Protein AF-A0A842XEL3-F1 (afdb_monomer_lite)

Radius of gyration: 14.75 Å; chains: 1; bounding box: 36×28×37 Å

Foldseek 3Di:
DQDPVRVVVVVQVVPPPHAAEAEEEQPQPPNPPPADPPVSVVVLAPGAEYEYAENPQDCVNLVVCVVRYHYDYDHDPNHDPVVVVVD

Sequence (87 aa):
MVSQESQVLLRLRESGVTKTVGLIADTHIPVRAREIPQKVFEVFDKVDFIIHAGDLVDLSVIDDLEQLAPVLAVYGNMDGPKIRGKL

Secondary structure (DSSP, 8-state):
---HHHHHHHHHHHSSS---EEEE----BTTT-SS--HHHHHHSTT-SEEEE-S--BSTHHHHHHTTTS-EEE---TT--TTTTTT-

Structure (mmCIF, N/CA/C/O backbone):
data_AF-A0A842XEL3-F1
#
_entry.id   AF-A0A842XEL3-F1
#
loop_
_atom_site.group_PDB
_atom_site.id
_atom_site.type_symbol
_atom_site.label_atom_id
_atom_site.label_alt_id
_atom_site.label_comp_id
_atom_site.label_asym_id
_atom_site.label_entity_id
_atom_site.label_seq_id
_atom_site.pdbx_PDB_ins_code
_atom_site.Cartn_x
_atom_site.Cartn_y
_atom_site.Cartn_z
_atom_site.occupancy
_atom_site.B_iso_or_equiv
_atom_site.auth_seq_id
_atom_site.auth_comp_id
_atom_site.auth_asym_id
_atom_site.auth_atom_id
_atom_site.pdbx_PDB_model_num
ATOM 1 N N . MET A 1 1 ? -19.940 -18.766 12.934 1.00 57.81 1 MET A N 1
ATOM 2 C CA . MET A 1 1 ? -18.815 -18.875 13.890 1.00 57.81 1 MET A CA 1
ATOM 3 C C . MET A 1 1 ? -17.755 -17.894 13.414 1.00 57.81 1 MET A C 1
ATOM 5 O O . MET A 1 1 ? -17.391 -17.970 12.250 1.00 57.81 1 MET A O 1
ATOM 9 N N . VAL A 1 2 ? -17.377 -16.906 14.224 1.00 62.47 2 VAL A N 1
ATOM 10 C CA . VAL A 1 2 ? -16.454 -15.832 13.808 1.00 62.47 2 VAL A CA 1
ATOM 11 C C . VAL A 1 2 ? -15.016 -16.372 13.848 1.00 62.47 2 VAL A C 1
ATOM 13 O O . VAL A 1 2 ? -14.664 -17.028 14.829 1.00 62.47 2 VAL A O 1
ATOM 16 N N . SER A 1 3 ? -14.215 -16.158 12.794 1.00 78.75 3 SER A N 1
ATOM 17 C CA . SER A 1 3 ? -12.841 -16.689 12.716 1.00 78.75 3 SER A CA 1
ATOM 18 C C . SER A 1 3 ? -11.941 -16.097 13.809 1.00 78.75 3 SER A C 1
ATOM 20 O O . SER A 1 3 ? -12.210 -15.011 14.326 1.00 78.75 3 SER A O 1
ATOM 22 N N . GLN A 1 4 ? -10.862 -16.799 14.170 1.00 70.25 4 GLN A N 1
ATOM 23 C CA . GLN A 1 4 ? -9.886 -16.314 15.157 1.00 70.25 4 GLN A CA 1
ATOM 24 C C . GLN A 1 4 ? -9.298 -14.947 14.759 1.00 70.25 4 GLN A C 1
ATOM 26 O O . GLN A 1 4 ? -9.195 -14.059 15.599 1.00 70.25 4 GLN A O 1
ATOM 31 N N . GLU A 1 5 ? -9.015 -14.750 13.468 1.00 68.44 5 GLU A N 1
ATOM 32 C CA . GLU A 1 5 ? -8.564 -13.473 12.891 1.00 68.44 5 GLU A CA 1
ATOM 33 C C . GLU A 1 5 ? -9.593 -12.356 13.096 1.00 68.44 5 GLU A C 1
ATOM 35 O O . GLU A 1 5 ? -9.260 -11.250 13.523 1.00 68.44 5 GLU A O 1
ATOM 40 N N . SER A 1 6 ? -10.872 -12.670 12.876 1.00 68.31 6 SER A N 1
ATOM 41 C CA . SER A 1 6 ? -11.970 -11.723 13.067 1.00 68.31 6 SER A CA 1
ATOM 42 C C . SER A 1 6 ? -12.131 -11.329 14.541 1.00 68.31 6 SER A C 1
ATOM 44 O O . SER A 1 6 ? -12.459 -10.184 14.838 1.00 68.31 6 SER A O 1
ATOM 46 N N . GLN A 1 7 ? -11.856 -12.238 15.485 1.00 71.19 7 GLN A N 1
ATOM 47 C CA . GLN A 1 7 ? -11.885 -11.919 16.918 1.00 71.19 7 GLN A CA 1
ATOM 48 C C . GLN A 1 7 ? -10.727 -11.020 17.363 1.00 71.19 7 GLN A C 1
ATOM 50 O O . GLN A 1 7 ? -10.923 -10.171 18.231 1.00 71.19 7 GLN A O 1
ATOM 55 N N . VAL A 1 8 ? -9.539 -11.170 16.772 1.00 71.06 8 VAL A N 1
ATOM 56 C CA . VAL A 1 8 ? -8.398 -10.279 17.041 1.00 71.06 8 VAL A CA 1
ATOM 57 C C . VAL A 1 8 ? -8.693 -8.866 16.538 1.00 71.06 8 VAL A C 1
ATOM 59 O O . VAL A 1 8 ? -8.528 -7.907 17.289 1.00 71.06 8 VAL A O 1
ATOM 62 N N . LEU A 1 9 ? -9.211 -8.738 15.312 1.00 67.19 9 LEU A N 1
ATOM 63 C CA . LEU A 1 9 ? -9.612 -7.449 14.736 1.00 67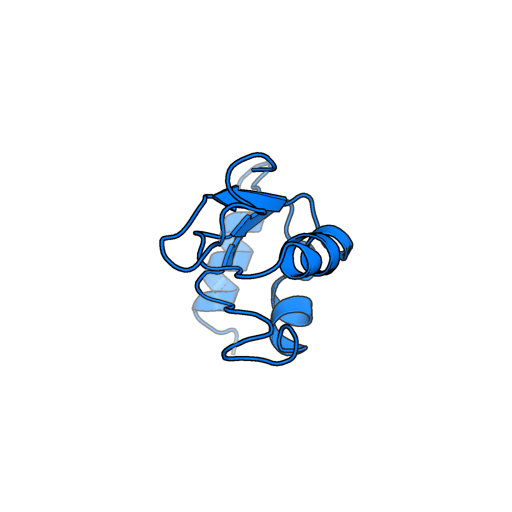.19 9 LEU A CA 1
ATOM 64 C C . LEU A 1 9 ? -10.687 -6.741 15.571 1.00 67.19 9 LEU A C 1
ATOM 66 O O . LEU A 1 9 ? -10.595 -5.536 15.796 1.00 67.19 9 LEU A O 1
ATOM 70 N N . LEU A 1 10 ? -11.685 -7.485 16.060 1.00 67.19 10 LEU A N 1
ATOM 71 C CA . LEU A 1 10 ? -12.735 -6.939 16.927 1.00 67.19 10 LEU A CA 1
ATOM 72 C C . LEU A 1 10 ? -12.165 -6.421 18.253 1.00 67.19 10 LEU A C 1
ATOM 74 O O . LEU A 1 10 ? -12.458 -5.293 18.634 1.00 67.19 10 LEU A O 1
ATOM 78 N N . ARG A 1 11 ? -11.286 -7.188 18.909 1.00 66.38 11 ARG A N 1
ATOM 79 C CA . ARG A 1 11 ? -10.664 -6.777 20.179 1.00 66.38 11 ARG A CA 1
ATOM 80 C C . ARG A 1 11 ? -9.748 -5.564 20.036 1.00 66.38 11 ARG A C 1
ATOM 82 O O . ARG A 1 11 ? -9.734 -4.720 20.923 1.00 66.38 11 ARG A O 1
ATOM 89 N N . LEU A 1 12 ? -9.012 -5.454 18.928 1.00 64.00 12 LEU A N 1
ATOM 90 C CA . LEU A 1 12 ? -8.190 -4.272 18.647 1.00 64.00 12 LEU A CA 1
ATOM 91 C C . LEU A 1 12 ? -9.058 -3.023 18.450 1.00 64.00 12 LEU A C 1
ATOM 93 O O . LEU A 1 12 ? -8.693 -1.950 18.918 1.00 64.00 12 LEU A O 1
ATOM 97 N N . ARG A 1 13 ? -10.232 -3.149 17.820 1.00 63.56 13 ARG A N 1
ATOM 98 C CA . ARG A 1 13 ? -11.181 -2.032 17.656 1.00 63.56 13 ARG A CA 1
ATOM 99 C C . ARG A 1 13 ? -11.837 -1.583 18.967 1.00 63.56 13 ARG A C 1
ATOM 101 O O . ARG A 1 13 ? -12.298 -0.450 19.041 1.00 63.56 13 ARG A O 1
ATOM 108 N N . GLU A 1 14 ? -11.881 -2.441 19.986 1.00 65.50 14 GLU A N 1
ATOM 109 C CA . GLU A 1 14 ? -12.485 -2.146 21.296 1.00 65.50 14 GLU A CA 1
ATOM 110 C C . GLU A 1 14 ? -11.530 -1.428 22.278 1.00 65.50 14 GLU A C 1
ATOM 112 O O . GLU A 1 14 ? -11.983 -0.868 23.277 1.00 65.50 14 GLU A O 1
ATOM 117 N N . SER A 1 15 ? -10.219 -1.384 22.009 1.00 57.44 15 SER A N 1
ATOM 118 C CA . SER A 1 15 ? -9.218 -0.747 22.879 1.00 57.44 15 SER A CA 1
ATOM 119 C C . SER A 1 15 ? -8.768 0.634 22.365 1.00 57.44 15 SER A C 1
ATOM 121 O O . SER A 1 15 ? -7.847 0.702 21.567 1.00 57.44 15 SER A O 1
ATOM 123 N N . GLY A 1 16 ? -9.343 1.749 22.840 1.00 68.56 16 GLY A N 1
ATOM 124 C CA . GLY A 1 16 ? -8.882 3.117 22.501 1.00 68.56 16 GLY A CA 1
ATOM 125 C C . GLY A 1 16 ? -8.881 3.463 20.996 1.00 68.56 16 GLY A C 1
ATOM 126 O O . GLY A 1 16 ? -9.454 2.743 20.187 1.00 68.56 16 GLY A O 1
ATOM 127 N N . VAL A 1 17 ? -8.246 4.581 20.597 1.00 70.38 17 VAL A N 1
ATOM 128 C CA . VAL A 1 17 ? -8.036 4.912 19.168 1.00 70.38 17 VAL A CA 1
ATOM 129 C C . VAL A 1 17 ? -6.925 4.015 18.619 1.00 70.38 17 VAL A C 1
ATOM 131 O O . VAL A 1 17 ? -5.754 4.393 18.616 1.00 70.38 17 VAL A O 1
ATOM 134 N N . THR A 1 18 ? -7.268 2.802 18.197 1.00 77.69 18 THR A N 1
ATOM 135 C CA . THR A 1 18 ? -6.347 1.925 17.468 1.00 77.69 18 THR A CA 1
ATOM 136 C C . THR A 1 18 ? -6.267 2.308 16.004 1.00 77.69 18 THR A C 1
ATOM 138 O O . THR A 1 18 ? -7.219 2.814 15.410 1.00 77.69 18 THR A O 1
ATOM 141 N N . LYS A 1 19 ? -5.087 2.078 15.430 1.00 87.88 19 LYS A N 1
ATOM 142 C CA . LYS A 1 19 ? -4.822 2.245 14.007 1.00 87.88 19 LYS A CA 1
ATOM 143 C C . LYS A 1 19 ? -4.639 0.879 13.371 1.00 87.88 19 LYS A C 1
ATOM 145 O O . LYS A 1 19 ? -3.915 0.040 13.905 1.00 87.88 19 LYS A O 1
ATOM 150 N N . THR A 1 20 ? -5.306 0.663 12.246 1.00 93.69 20 THR A N 1
ATOM 151 C CA . THR A 1 20 ? -5.141 -0.536 11.424 1.00 93.69 20 THR A CA 1
ATOM 152 C C . THR A 1 20 ? -4.173 -0.209 10.299 1.00 93.69 20 THR A C 1
ATOM 154 O O . THR A 1 20 ? -4.394 0.749 9.564 1.00 93.69 20 THR A O 1
ATOM 157 N N . VAL A 1 21 ? -3.107 -0.996 10.161 1.00 96.31 21 VAL A N 1
ATOM 158 C CA . VAL A 1 21 ? -2.078 -0.782 9.137 1.00 96.31 21 VAL A CA 1
ATOM 159 C C . VAL A 1 21 ? -2.086 -1.947 8.154 1.00 96.31 21 VAL A C 1
ATOM 161 O O . VAL A 1 21 ? -1.969 -3.101 8.568 1.00 96.31 21 VAL A O 1
ATOM 164 N N . GLY A 1 22 ? -2.218 -1.644 6.863 1.00 97.75 22 GLY A N 1
ATOM 165 C CA . GLY A 1 22 ? -1.998 -2.606 5.785 1.00 97.75 22 GLY A CA 1
ATOM 166 C C . GLY A 1 22 ? -0.501 -2.796 5.552 1.00 97.75 22 GLY A C 1
ATOM 167 O O . GLY A 1 22 ? 0.232 -1.818 5.449 1.00 97.75 22 GLY A O 1
ATOM 168 N N . LEU A 1 23 ? -0.031 -4.040 5.478 1.00 98.19 23 LEU A N 1
A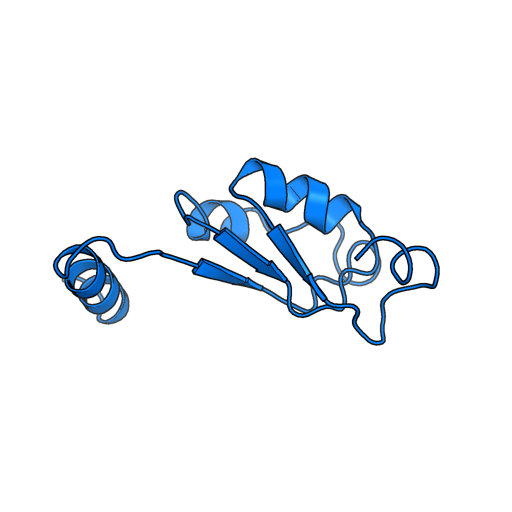TOM 169 C CA . LEU A 1 23 ? 1.368 -4.358 5.188 1.00 98.19 23 LEU A CA 1
ATOM 170 C C . LEU A 1 23 ? 1.436 -5.270 3.965 1.00 98.19 23 LEU A C 1
ATOM 172 O O . LEU A 1 23 ? 0.819 -6.335 3.949 1.00 98.19 23 LEU A O 1
ATOM 176 N N . ILE A 1 24 ? 2.192 -4.849 2.956 1.00 98.38 24 ILE A N 1
ATOM 177 C CA . ILE A 1 24 ? 2.455 -5.607 1.729 1.00 98.38 24 ILE A CA 1
ATOM 178 C C . ILE A 1 24 ? 3.925 -5.442 1.326 1.00 98.38 24 ILE A C 1
ATOM 180 O O . ILE A 1 24 ? 4.615 -4.551 1.816 1.00 98.38 24 ILE A O 1
ATOM 184 N N . ALA A 1 25 ? 4.433 -6.322 0.475 1.00 97.94 25 ALA A N 1
ATOM 185 C CA . ALA A 1 25 ? 5.797 -6.289 -0.039 1.00 97.94 25 ALA A CA 1
ATOM 186 C C . ALA A 1 25 ? 5.849 -7.009 -1.390 1.00 97.94 25 ALA A C 1
ATOM 188 O O . ALA A 1 25 ? 4.877 -7.676 -1.760 1.00 97.94 25 ALA A O 1
ATOM 189 N N . ASP A 1 26 ? 6.984 -6.912 -2.087 1.00 97.81 26 ASP A N 1
ATOM 190 C CA . ASP A 1 26 ? 7.321 -7.806 -3.200 1.00 97.81 26 ASP A CA 1
ATOM 191 C C . ASP A 1 26 ? 6.256 -7.844 -4.312 1.00 97.81 26 ASP A C 1
ATOM 193 O O . ASP A 1 26 ? 6.037 -8.881 -4.950 1.00 97.81 26 ASP A O 1
ATOM 197 N N . THR A 1 27 ? 5.580 -6.723 -4.572 1.00 97.81 27 THR A N 1
ATOM 198 C CA . THR A 1 27 ? 4.569 -6.654 -5.638 1.00 97.81 27 THR A CA 1
ATOM 199 C C . THR A 1 27 ? 5.204 -6.857 -7.011 1.00 97.81 27 THR A C 1
ATOM 201 O O . THR A 1 27 ? 4.618 -7.536 -7.857 1.00 97.81 27 THR A O 1
ATOM 204 N N . HIS A 1 28 ? 6.433 -6.366 -7.212 1.00 97.44 28 HIS A N 1
ATOM 205 C CA . HIS A 1 28 ? 7.222 -6.550 -8.428 1.00 97.44 28 HIS A CA 1
ATOM 206 C C . HIS A 1 28 ? 6.458 -6.193 -9.717 1.00 97.44 28 HIS A C 1
ATOM 208 O O . HIS A 1 28 ? 6.608 -6.873 -10.739 1.00 97.44 28 HIS A O 1
ATOM 214 N N . ILE A 1 29 ? 5.613 -5.165 -9.693 1.00 97.56 29 ILE A N 1
ATOM 215 C CA . ILE A 1 29 ? 4.797 -4.751 -10.840 1.00 97.56 29 ILE A CA 1
ATOM 216 C C . ILE A 1 29 ? 5.610 -3.768 -11.697 1.00 97.56 29 ILE A C 1
ATOM 218 O O . ILE A 1 29 ? 6.226 -2.856 -11.156 1.00 97.56 29 ILE A O 1
ATOM 222 N N . PRO A 1 30 ? 5.652 -3.917 -13.036 1.00 95.75 30 PRO A N 1
ATOM 223 C CA . PRO A 1 30 ? 4.902 -4.865 -13.867 1.00 95.75 30 PRO A CA 1
ATOM 224 C C . PRO A 1 30 ? 5.668 -6.161 -14.225 1.00 95.75 30 PRO A C 1
ATOM 226 O O . PRO A 1 30 ? 5.320 -6.852 -15.183 1.00 95.75 30 PRO A O 1
ATOM 229 N N . VAL A 1 31 ? 6.767 -6.478 -13.532 1.00 95.94 31 VAL A N 1
ATOM 230 C CA . VAL A 1 31 ? 7.713 -7.539 -13.938 1.00 95.94 31 VAL A CA 1
ATOM 231 C C . VAL A 1 31 ? 7.230 -8.950 -13.592 1.00 95.94 31 VAL A C 1
ATOM 233 O O . VAL A 1 31 ? 7.362 -9.851 -14.420 1.00 95.94 31 VAL A O 1
ATOM 236 N N . ARG A 1 32 ? 6.697 -9.173 -12.384 1.00 95.81 32 ARG A N 1
ATOM 237 C CA . ARG A 1 32 ? 6.182 -10.488 -11.943 1.00 95.81 32 ARG A CA 1
ATOM 238 C C . ARG A 1 32 ? 4.661 -10.546 -11.865 1.00 95.81 32 ARG A C 1
ATOM 240 O O . ARG A 1 32 ? 4.094 -11.629 -11.984 1.00 95.81 32 ARG A O 1
ATOM 247 N N . ALA A 1 33 ? 4.014 -9.400 -11.702 1.00 95.44 33 ALA A N 1
ATOM 248 C CA . ALA A 1 33 ? 2.569 -9.241 -11.762 1.00 95.44 33 ALA A CA 1
ATOM 249 C C . ALA A 1 33 ? 2.232 -8.066 -12.682 1.00 95.44 33 ALA A C 1
ATOM 251 O O . ALA A 1 33 ? 3.053 -7.175 -12.866 1.00 95.44 33 ALA A O 1
ATOM 252 N N . ARG A 1 34 ? 1.038 -8.076 -13.281 1.00 96.25 34 ARG A N 1
ATOM 253 C CA . ARG A 1 34 ? 0.582 -6.975 -14.148 1.00 96.25 34 ARG A CA 1
ATOM 254 C C . ARG A 1 34 ? -0.006 -5.813 -13.355 1.00 96.25 34 ARG A C 1
ATOM 256 O O . ARG A 1 34 ? 0.127 -4.677 -13.780 1.00 96.25 34 ARG A O 1
ATOM 263 N N . GLU A 1 35 ? -0.655 -6.131 -12.245 1.00 97.44 35 GLU A N 1
ATOM 264 C CA . GLU A 1 35 ? -1.393 -5.212 -11.383 1.00 97.44 35 GLU A CA 1
ATOM 265 C C . GLU A 1 35 ? -1.518 -5.830 -9.985 1.00 97.44 35 GLU A C 1
ATOM 267 O O . GLU A 1 35 ? -1.286 -7.035 -9.805 1.00 97.44 35 GLU A O 1
ATOM 272 N N . ILE A 1 36 ? -1.881 -5.013 -8.995 1.00 97.94 36 ILE A N 1
ATOM 273 C CA . ILE A 1 36 ? -2.152 -5.489 -7.639 1.00 97.94 36 ILE A CA 1
ATOM 274 C C . ILE A 1 36 ? -3.446 -6.323 -7.679 1.00 97.94 36 ILE A C 1
ATOM 276 O O . ILE A 1 36 ? -4.454 -5.856 -8.210 1.00 97.94 36 ILE A O 1
ATOM 280 N N . PRO A 1 37 ? -3.478 -7.546 -7.120 1.00 96.88 37 PRO A N 1
ATOM 281 C CA . PRO A 1 37 ? -4.700 -8.342 -7.108 1.00 96.88 37 PRO A CA 1
ATOM 282 C C . PRO A 1 37 ? -5.847 -7.609 -6.402 1.00 96.88 37 PRO A C 1
ATOM 284 O O . PRO A 1 37 ? -5.669 -7.126 -5.284 1.00 96.88 37 PRO A O 1
ATOM 287 N N . GLN A 1 38 ? -7.051 -7.627 -6.990 1.00 96.88 38 GLN A N 1
ATOM 288 C CA . GLN A 1 38 ? -8.252 -6.981 -6.428 1.00 96.88 38 GLN A CA 1
ATOM 289 C C . GLN A 1 38 ? -8.482 -7.321 -4.945 1.00 96.88 38 GLN A C 1
ATOM 291 O O . GLN A 1 38 ? -8.918 -6.483 -4.159 1.00 96.88 38 GLN A O 1
ATOM 296 N N . LYS A 1 39 ? -8.125 -8.545 -4.538 1.00 97.00 39 LYS A N 1
ATOM 297 C CA . LYS A 1 39 ? -8.274 -9.003 -3.158 1.00 97.00 39 LYS A CA 1
ATOM 298 C C . LYS A 1 39 ? -7.500 -8.159 -2.141 1.00 97.00 39 LYS A C 1
ATOM 300 O O . LYS A 1 39 ? -7.951 -8.036 -1.008 1.00 97.00 39 LYS A O 1
ATOM 305 N N . VAL A 1 40 ? -6.366 -7.577 -2.530 1.00 97.62 40 VAL A N 1
ATOM 306 C CA . VAL A 1 40 ? -5.585 -6.682 -1.663 1.00 97.62 40 VAL A CA 1
ATOM 307 C C . VAL A 1 40 ? -6.398 -5.433 -1.341 1.00 97.62 40 VAL A C 1
ATOM 309 O O . VAL A 1 40 ? -6.498 -5.080 -0.172 1.00 97.62 40 VAL A O 1
ATOM 312 N N . PHE A 1 41 ? -7.053 -4.831 -2.337 1.00 97.56 41 PHE A N 1
ATOM 313 C CA . PHE A 1 41 ? -7.896 -3.650 -2.133 1.00 97.56 41 PHE A CA 1
ATOM 314 C C . PHE A 1 41 ? -9.082 -3.938 -1.210 1.00 97.56 41 PHE A C 1
ATOM 316 O O . PHE A 1 41 ? -9.405 -3.127 -0.351 1.00 97.56 41 PHE A O 1
ATOM 323 N N . GLU A 1 42 ? -9.693 -5.120 -1.328 1.00 96.81 42 GLU A N 1
ATOM 324 C CA . GLU A 1 42 ? -10.764 -5.542 -0.416 1.00 96.81 42 GLU A CA 1
ATOM 325 C C . GLU A 1 42 ? -10.274 -5.713 1.028 1.00 96.81 42 GLU A C 1
ATOM 327 O O . GLU A 1 42 ? -10.975 -5.350 1.968 1.00 96.81 42 GLU A O 1
ATOM 332 N N . VAL A 1 43 ? -9.088 -6.301 1.217 1.00 96.81 43 VAL A N 1
ATOM 333 C CA . VAL A 1 43 ? -8.518 -6.543 2.553 1.00 96.81 43 VAL A CA 1
ATOM 334 C C . VAL A 1 43 ? -8.017 -5.245 3.180 1.00 96.81 43 VAL A C 1
ATOM 336 O O . VAL A 1 43 ? -8.103 -5.084 4.396 1.00 96.81 43 VAL A O 1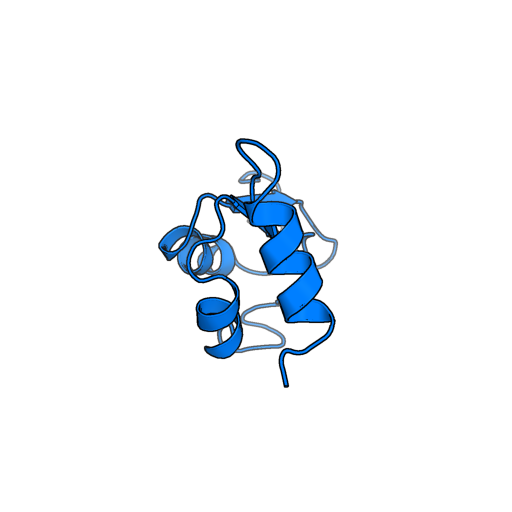
ATOM 339 N N . PHE A 1 44 ? -7.502 -4.326 2.366 1.00 97.56 44 PHE A N 1
ATOM 340 C CA . PHE A 1 44 ? -6.998 -3.029 2.811 1.00 97.56 44 PHE A CA 1
ATOM 341 C C . PHE A 1 44 ? -8.103 -1.969 2.900 1.00 97.56 44 PHE A C 1
ATOM 343 O O . PHE A 1 44 ? -7.824 -0.832 3.277 1.00 97.56 44 PHE A O 1
ATOM 350 N N . ASP A 1 45 ? -9.361 -2.322 2.622 1.00 94.56 45 ASP A N 1
ATOM 351 C CA . ASP A 1 45 ? -10.489 -1.420 2.839 1.00 94.56 45 ASP A CA 1
ATOM 352 C C . ASP A 1 45 ? -10.496 -0.919 4.294 1.00 94.56 45 ASP A C 1
ATOM 354 O O . ASP A 1 45 ? -10.520 -1.701 5.252 1.00 94.56 45 ASP A O 1
ATOM 358 N N . LYS A 1 46 ? -10.492 0.409 4.457 1.00 92.56 46 LYS A N 1
ATOM 359 C CA . LYS A 1 46 ? -10.534 1.122 5.749 1.00 92.56 46 LYS A CA 1
ATOM 360 C C . LYS A 1 46 ? -9.316 0.922 6.656 1.00 92.56 46 LYS A C 1
ATOM 362 O O . LYS A 1 46 ? -9.433 1.144 7.865 1.00 92.56 46 LYS A O 1
ATOM 367 N N . VAL A 1 47 ? -8.160 0.528 6.122 1.00 96.06 47 VAL A N 1
ATOM 368 C CA . VAL A 1 47 ? -6.905 0.709 6.867 1.00 96.06 47 VAL A CA 1
ATOM 369 C C . VAL A 1 47 ? -6.611 2.203 7.008 1.00 96.06 47 VAL A C 1
ATOM 371 O O . VAL A 1 47 ? -6.966 3.007 6.152 1.00 96.06 47 VAL A O 1
ATOM 374 N N . ASP A 1 48 ? -5.976 2.593 8.106 1.00 95.56 48 ASP A N 1
ATOM 375 C CA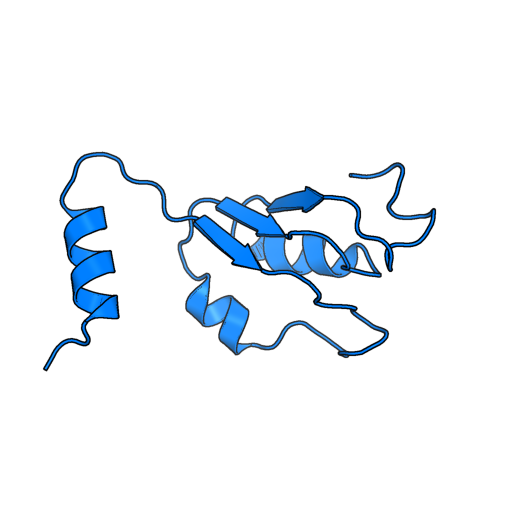 . ASP A 1 48 ? -5.602 3.987 8.346 1.00 95.56 48 ASP A CA 1
ATOM 376 C C . ASP A 1 48 ? -4.330 4.387 7.586 1.00 95.56 48 ASP A C 1
ATOM 378 O O . ASP A 1 48 ? -4.086 5.571 7.357 1.00 95.56 48 ASP A O 1
ATOM 382 N N . PHE A 1 49 ? -3.484 3.402 7.276 1.00 96.81 49 PHE A N 1
ATOM 383 C CA . PHE A 1 49 ? -2.168 3.592 6.682 1.00 96.81 49 PHE A CA 1
ATOM 384 C C . PHE A 1 49 ? -1.691 2.300 6.014 1.00 96.81 49 PHE A C 1
ATOM 386 O O . PHE A 1 49 ? -2.051 1.206 6.4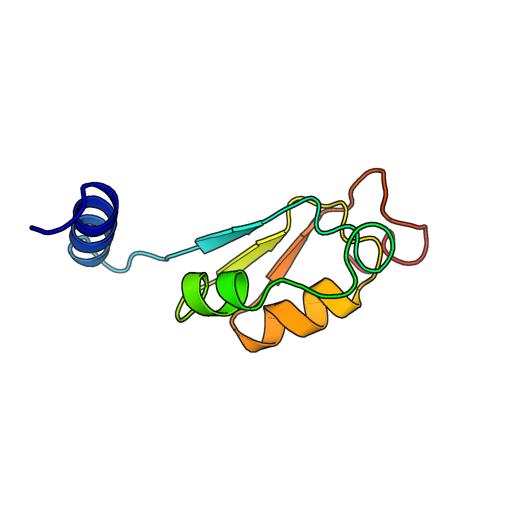61 1.00 96.81 49 PHE A O 1
ATOM 393 N N . ILE A 1 50 ? -0.852 2.409 4.987 1.00 98.56 50 ILE A N 1
ATOM 394 C CA . ILE A 1 50 ? -0.263 1.264 4.286 1.00 98.56 50 ILE A CA 1
ATOM 395 C C . ILE A 1 50 ? 1.262 1.360 4.329 1.00 98.56 50 ILE A C 1
ATOM 397 O O . ILE A 1 50 ? 1.841 2.424 4.130 1.00 98.56 50 ILE A O 1
ATOM 401 N N . ILE A 1 51 ? 1.923 0.230 4.568 1.00 98.44 51 ILE A N 1
ATOM 402 C CA . ILE A 1 51 ? 3.371 0.078 4.448 1.00 98.44 51 ILE A CA 1
ATOM 403 C C . ILE A 1 51 ? 3.665 -0.907 3.315 1.00 98.44 51 ILE A C 1
ATOM 405 O O . ILE A 1 51 ? 3.195 -2.047 3.347 1.00 98.44 51 ILE A O 1
ATOM 409 N N . HIS A 1 52 ? 4.475 -0.485 2.343 1.00 98.25 52 HIS A N 1
ATOM 410 C CA . HIS A 1 52 ? 5.065 -1.366 1.338 1.00 98.25 52 HIS A CA 1
ATOM 411 C C . HIS A 1 52 ? 6.537 -1.634 1.680 1.00 98.25 52 HIS A C 1
ATOM 413 O O . HIS A 1 52 ? 7.369 -0.727 1.628 1.00 98.25 52 HIS A O 1
ATOM 419 N N . ALA A 1 53 ? 6.900 -2.877 1.995 1.00 97.81 53 ALA A N 1
ATOM 420 C CA . ALA A 1 53 ? 8.242 -3.232 2.474 1.00 97.81 53 ALA A CA 1
ATOM 421 C C . ALA A 1 53 ? 9.319 -3.332 1.364 1.00 97.81 53 ALA A C 1
ATOM 423 O O . ALA A 1 53 ? 10.333 -3.998 1.549 1.00 97.81 53 ALA A O 1
ATOM 424 N N . GLY A 1 54 ? 9.115 -2.632 0.243 1.00 97.12 54 GLY A N 1
ATOM 425 C CA . GLY A 1 54 ? 10.006 -2.610 -0.924 1.00 97.12 54 GLY A CA 1
ATOM 426 C C . GLY A 1 54 ? 9.716 -3.650 -2.002 1.00 97.12 54 GLY A C 1
ATOM 427 O O . GLY A 1 54 ? 8.776 -4.436 -1.887 1.00 97.12 54 GLY A O 1
ATOM 428 N N . ASP A 1 55 ? 10.505 -3.585 -3.076 1.00 97.81 55 ASP A N 1
ATOM 429 C CA . ASP A 1 55 ? 10.372 -4.388 -4.297 1.00 97.81 55 ASP A CA 1
ATOM 430 C C . ASP A 1 55 ? 9.054 -4.115 -5.043 1.00 97.81 55 ASP A C 1
ATOM 432 O O . ASP A 1 55 ? 8.311 -5.019 -5.436 1.00 97.81 55 ASP A O 1
ATOM 436 N N . LEU A 1 56 ? 8.774 -2.824 -5.247 1.00 97.25 56 LEU A N 1
ATOM 437 C CA . LEU A 1 56 ? 7.640 -2.328 -6.034 1.00 97.25 56 LEU A CA 1
ATOM 438 C C . LEU A 1 56 ? 7.878 -2.524 -7.535 1.00 97.25 56 LEU A C 1
ATOM 440 O O . LEU A 1 56 ? 6.970 -2.910 -8.264 1.00 97.25 56 LEU A O 1
ATOM 444 N N . VAL A 1 57 ? 9.117 -2.278 -7.974 1.00 97.00 57 VAL A N 1
ATOM 445 C CA . VAL A 1 57 ? 9.619 -2.158 -9.354 1.00 97.00 57 VAL A CA 1
ATOM 446 C C . VAL A 1 57 ? 9.146 -0.904 -10.096 1.00 97.00 57 VAL A C 1
ATOM 448 O O . VAL A 1 57 ? 9.955 -0.283 -10.796 1.00 97.00 57 VAL A O 1
ATOM 451 N N . ASP A 1 58 ? 7.900 -0.479 -9.902 1.00 96.50 58 ASP A N 1
ATOM 452 C CA . ASP A 1 58 ? 7.352 0.760 -10.456 1.00 96.50 58 ASP A CA 1
ATOM 453 C C . ASP A 1 58 ? 6.551 1.553 -9.405 1.00 96.50 58 ASP A C 1
ATOM 455 O O . ASP A 1 58 ? 5.961 0.984 -8.488 1.00 96.50 58 ASP A O 1
ATOM 459 N N . LEU A 1 59 ? 6.544 2.885 -9.524 1.00 96.31 59 LEU A N 1
ATOM 460 C CA . LEU A 1 59 ? 5.862 3.768 -8.565 1.00 96.31 59 LEU A CA 1
ATOM 461 C C . LEU A 1 59 ? 4.336 3.735 -8.695 1.00 96.31 59 LEU A C 1
ATOM 463 O O . LEU A 1 59 ? 3.662 4.105 -7.740 1.00 96.31 59 LEU A O 1
ATOM 467 N N . SER A 1 60 ? 3.801 3.236 -9.812 1.00 96.56 60 SER A N 1
ATOM 468 C CA . SER A 1 60 ? 2.356 3.027 -9.989 1.00 96.56 60 SER A CA 1
ATOM 469 C C . SER A 1 60 ? 1.735 2.157 -8.893 1.00 96.56 60 SER A C 1
ATOM 471 O O . SER A 1 60 ? 0.575 2.347 -8.555 1.00 96.56 60 SER A O 1
ATOM 473 N N . VAL A 1 61 ? 2.510 1.269 -8.259 1.00 97.75 61 VAL A N 1
ATOM 474 C CA . VAL A 1 61 ? 2.052 0.494 -7.093 1.00 97.75 61 VAL A CA 1
ATOM 475 C C . VAL A 1 61 ? 1.667 1.404 -5.923 1.00 97.75 61 VAL A C 1
ATOM 477 O O . VAL A 1 61 ? 0.705 1.123 -5.213 1.00 97.75 61 VAL A O 1
ATOM 480 N N . ILE A 1 62 ? 2.416 2.488 -5.709 1.00 97.31 62 ILE A N 1
ATOM 481 C CA . ILE A 1 62 ? 2.114 3.478 -4.670 1.00 97.31 62 ILE A CA 1
ATOM 482 C C . ILE A 1 62 ? 0.865 4.251 -5.070 1.00 97.31 62 ILE A C 1
ATOM 484 O O . ILE A 1 62 ? -0.056 4.323 -4.266 1.00 97.31 62 ILE A O 1
ATOM 488 N N . ASP A 1 63 ? 0.802 4.727 -6.318 1.00 97.44 63 ASP A N 1
ATOM 489 C CA . ASP A 1 63 ? -0.362 5.452 -6.843 1.00 97.44 63 ASP A CA 1
ATOM 490 C C . ASP A 1 63 ? -1.658 4.625 -6.694 1.00 97.44 63 ASP A C 1
ATOM 492 O O . ASP A 1 63 ? -2.707 5.156 -6.332 1.00 97.44 63 ASP A O 1
ATOM 496 N N . ASP A 1 64 ? -1.587 3.310 -6.924 1.00 97.81 64 ASP A N 1
ATOM 497 C CA . ASP A 1 64 ? -2.709 2.384 -6.761 1.00 97.81 64 ASP A CA 1
ATOM 498 C C . ASP A 1 64 ? -3.120 2.209 -5.290 1.00 97.81 64 ASP A C 1
ATOM 500 O O . ASP A 1 64 ? -4.307 2.268 -4.962 1.00 97.81 64 ASP A O 1
ATOM 504 N N . LEU A 1 65 ? -2.156 2.008 -4.385 1.00 98.12 65 LEU A N 1
ATOM 505 C CA . LEU A 1 65 ? -2.421 1.810 -2.954 1.00 98.12 65 LEU A CA 1
ATOM 506 C C . LEU A 1 65 ? -2.880 3.099 -2.252 1.00 98.12 65 LEU A C 1
ATOM 508 O O . LEU A 1 65 ? -3.715 3.033 -1.346 1.00 98.12 65 LEU A O 1
ATOM 512 N N . GLU A 1 66 ? -2.395 4.264 -2.688 1.00 97.81 66 GLU A N 1
ATOM 513 C CA . GLU A 1 66 ? -2.772 5.579 -2.149 1.00 97.81 66 GLU A CA 1
ATOM 514 C C . GLU A 1 66 ? -4.240 5.942 -2.410 1.00 97.81 66 GLU A C 1
ATOM 516 O O . GLU A 1 66 ? -4.789 6.812 -1.732 1.00 97.81 66 GLU A O 1
ATOM 521 N N . GLN A 1 67 ? -4.922 5.225 -3.311 1.00 97.25 67 GLN A N 1
ATOM 522 C CA . GLN A 1 67 ? -6.375 5.330 -3.470 1.00 97.25 67 GLN A CA 1
ATOM 523 C C . GLN A 1 67 ? -7.143 4.860 -2.222 1.00 97.25 67 GLN A C 1
ATOM 525 O O . GLN A 1 67 ? -8.302 5.239 -2.044 1.00 97.25 67 GLN A O 1
ATOM 530 N N . LEU A 1 68 ? -6.524 4.037 -1.364 1.00 97.12 68 LEU A N 1
ATOM 531 C CA . LEU A 1 68 ? -7.144 3.487 -0.154 1.00 97.12 68 LEU A CA 1
ATOM 532 C C . LEU A 1 68 ? -6.758 4.266 1.106 1.00 97.12 68 LEU A C 1
ATOM 534 O O . LEU A 1 68 ? -7.623 4.615 1.909 1.00 97.12 68 LEU A O 1
ATOM 538 N N . ALA A 1 69 ? -5.461 4.499 1.300 1.00 97.50 69 ALA A N 1
ATOM 539 C CA . ALA A 1 69 ? -4.902 5.149 2.480 1.00 97.50 69 ALA A CA 1
ATOM 540 C C . ALA A 1 69 ? -3.482 5.658 2.183 1.00 97.50 69 ALA A C 1
ATOM 542 O O . ALA A 1 69 ? -2.849 5.153 1.260 1.00 97.50 69 ALA A O 1
ATOM 543 N N . PRO A 1 70 ? -2.935 6.603 2.972 1.00 97.75 70 PRO A N 1
ATOM 544 C CA . PRO A 1 70 ? -1.559 7.058 2.792 1.00 97.75 70 PRO A CA 1
ATOM 545 C C . PRO A 1 70 ? -0.553 5.899 2.857 1.00 97.75 70 PRO A C 1
ATOM 547 O O . PRO A 1 70 ? -0.675 5.017 3.715 1.00 97.75 70 PRO A O 1
ATOM 550 N N . VAL A 1 71 ? 0.445 5.923 1.970 1.00 98.12 71 VAL A N 1
ATOM 551 C CA . VAL A 1 71 ? 1.431 4.848 1.816 1.00 98.12 71 VAL A CA 1
ATOM 552 C C . VAL A 1 71 ? 2.813 5.319 2.269 1.00 98.12 71 VAL A C 1
ATOM 554 O O . VAL A 1 71 ? 3.289 6.381 1.880 1.00 98.12 71 VAL A O 1
ATOM 557 N N . LEU A 1 72 ? 3.495 4.490 3.058 1.00 97.19 72 LEU A N 1
ATOM 558 C CA . LEU A 1 72 ? 4.943 4.552 3.236 1.00 97.19 72 LEU A CA 1
ATOM 559 C C . LEU A 1 72 ? 5.571 3.366 2.517 1.00 97.19 72 LEU A C 1
ATOM 561 O O . LEU A 1 72 ? 5.234 2.217 2.798 1.00 97.19 72 LEU A O 1
ATOM 565 N N . ALA A 1 73 ? 6.519 3.633 1.632 1.00 97.25 73 ALA A N 1
ATOM 566 C CA . ALA A 1 73 ? 7.266 2.592 0.950 1.00 97.25 73 ALA A CA 1
ATOM 567 C C . ALA A 1 73 ? 8.761 2.744 1.225 1.00 97.25 73 ALA A C 1
ATOM 569 O O . ALA A 1 73 ? 9.270 3.851 1.385 1.00 97.25 73 ALA A O 1
ATOM 570 N N . VAL A 1 74 ? 9.465 1.618 1.284 1.00 96.00 74 VAL A N 1
ATOM 571 C CA . VAL A 1 74 ? 10.929 1.586 1.374 1.00 96.00 74 VAL A CA 1
ATOM 572 C C . VAL A 1 74 ? 11.522 1.045 0.083 1.00 96.00 74 VAL A C 1
ATOM 574 O O . VAL A 1 74 ? 10.855 0.346 -0.670 1.00 96.00 74 VAL A O 1
ATOM 577 N N . TYR A 1 75 ? 12.783 1.374 -0.173 1.00 96.62 75 TYR A N 1
ATOM 578 C CA . TYR A 1 75 ? 13.501 0.916 -1.357 1.00 96.62 75 TYR A CA 1
ATOM 579 C C . TYR A 1 75 ? 13.990 -0.531 -1.188 1.00 96.62 75 TYR A C 1
ATOM 581 O O . TYR A 1 75 ? 14.785 -0.814 -0.288 1.00 96.62 75 TYR A O 1
ATOM 589 N N . GLY A 1 76 ? 13.535 -1.425 -2.063 1.00 96.50 76 GLY A N 1
ATOM 590 C CA . GLY A 1 76 ? 13.979 -2.814 -2.162 1.00 96.50 76 GLY A CA 1
ATOM 591 C C . GLY A 1 76 ? 15.085 -3.026 -3.204 1.00 96.50 76 GLY A C 1
ATOM 592 O O . GLY A 1 76 ? 15.455 -2.127 -3.961 1.00 96.50 76 GLY A O 1
ATOM 593 N N . ASN A 1 77 ? 15.665 -4.226 -3.247 1.00 96.44 77 ASN A N 1
ATOM 594 C CA . ASN A 1 77 ? 16.777 -4.536 -4.154 1.00 96.44 77 ASN A CA 1
ATOM 595 C C . ASN A 1 77 ? 16.349 -4.719 -5.619 1.00 96.44 77 ASN A C 1
ATOM 597 O O . ASN A 1 77 ? 17.206 -4.667 -6.504 1.00 96.44 77 ASN A O 1
ATOM 601 N N . MET A 1 78 ? 15.062 -4.957 -5.881 1.00 94.38 78 MET A N 1
ATOM 602 C CA . MET A 1 78 ? 14.490 -5.027 -7.229 1.00 94.38 78 MET A CA 1
ATOM 603 C C . MET A 1 78 ? 14.042 -3.657 -7.747 1.00 94.38 78 MET A C 1
ATOM 605 O O . MET A 1 78 ? 13.745 -3.519 -8.936 1.00 94.38 78 MET A O 1
ATOM 609 N N . ASP A 1 79 ? 14.035 -2.635 -6.891 1.00 95.88 79 ASP A N 1
ATOM 610 C CA . ASP A 1 79 ? 13.649 -1.282 -7.264 1.00 95.88 79 ASP A CA 1
ATOM 611 C C . ASP A 1 79 ? 14.760 -0.578 -8.053 1.00 95.88 79 ASP A C 1
ATOM 613 O O . ASP A 1 79 ? 15.934 -0.527 -7.675 1.00 95.88 79 ASP A O 1
ATOM 617 N N . GLY A 1 80 ? 14.391 0.004 -9.193 1.00 92.12 80 GLY A N 1
ATOM 618 C CA . GLY A 1 80 ? 15.344 0.675 -10.071 1.00 92.12 80 GLY A CA 1
ATOM 619 C C . GLY A 1 80 ? 15.790 2.058 -9.563 1.00 92.12 80 GLY A C 1
ATOM 620 O O . GLY A 1 80 ? 15.176 2.645 -8.670 1.00 92.12 80 GLY A O 1
ATOM 621 N N . PRO A 1 81 ? 16.803 2.675 -10.204 1.00 90.44 81 PRO A N 1
ATOM 622 C CA . PRO A 1 81 ? 17.269 4.027 -9.866 1.00 90.44 81 PRO A CA 1
ATOM 623 C C . PRO A 1 81 ? 16.177 5.104 -9.897 1.00 90.44 81 PRO A C 1
ATOM 625 O O . PRO A 1 81 ? 16.273 6.098 -9.185 1.00 90.44 81 PRO A O 1
ATOM 628 N N . LYS A 1 82 ? 15.125 4.899 -10.702 1.00 87.25 82 LYS A N 1
ATOM 629 C CA . LYS A 1 82 ? 13.963 5.796 -10.783 1.00 87.25 82 LYS A CA 1
ATOM 630 C C . LYS A 1 82 ? 13.171 5.882 -9.470 1.00 87.25 82 LYS A C 1
ATOM 632 O O . LYS A 1 82 ? 12.502 6.887 -9.262 1.00 87.25 82 LYS A O 1
ATOM 637 N N . ILE A 1 83 ? 13.255 4.859 -8.617 1.00 89.75 83 ILE A N 1
ATOM 638 C CA . ILE A 1 83 ? 12.575 4.784 -7.317 1.00 89.75 83 ILE A CA 1
ATOM 639 C C . ILE A 1 83 ? 13.467 5.345 -6.202 1.00 89.75 83 ILE A C 1
ATOM 641 O O . ILE A 1 83 ? 12.991 6.075 -5.342 1.00 89.75 83 ILE A O 1
ATOM 645 N N . ARG A 1 84 ? 14.782 5.091 -6.256 1.00 81.44 84 ARG A N 1
ATOM 646 C CA . ARG A 1 84 ? 15.763 5.418 -5.198 1.00 81.44 84 ARG A CA 1
ATOM 647 C C . ARG A 1 84 ? 15.840 6.899 -4.779 1.00 81.44 84 ARG A C 1
ATOM 649 O O . ARG A 1 84 ? 16.411 7.193 -3.73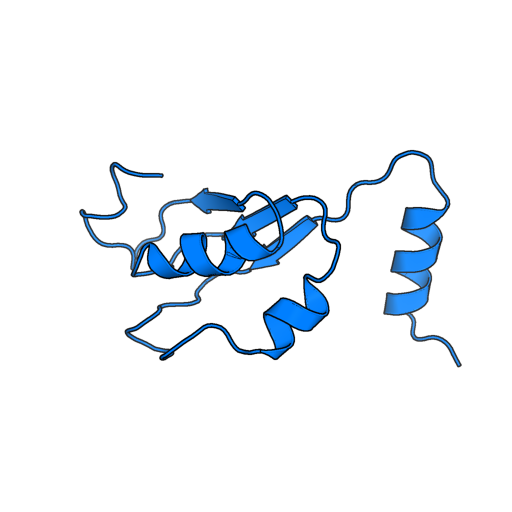8 1.00 81.44 84 ARG A O 1
ATOM 656 N N . GLY A 1 85 ? 15.319 7.822 -5.587 1.00 78.50 85 GLY A N 1
ATOM 657 C CA . GLY A 1 85 ? 15.256 9.257 -5.272 1.00 78.50 85 GLY A CA 1
ATOM 658 C C . GLY A 1 85 ? 13.845 9.800 -5.035 1.00 78.50 85 GLY A C 1
ATOM 659 O O . GLY A 1 85 ? 13.678 11.015 -4.988 1.00 78.50 85 GLY A O 1
ATOM 660 N N . LYS A 1 86 ? 12.836 8.926 -4.981 1.00 78.75 86 LYS A N 1
ATOM 661 C CA . LYS A 1 86 ? 11.424 9.297 -4.823 1.00 78.75 86 LYS A CA 1
ATOM 662 C C . LYS A 1 86 ? 10.770 8.735 -3.559 1.00 78.75 86 LYS A C 1
ATOM 664 O O . LYS A 1 86 ? 9.680 9.190 -3.233 1.00 78.75 86 LYS A O 1
ATOM 669 N N . LEU A 1 87 ? 11.420 7.771 -2.904 1.00 81.50 87 LEU A N 1
ATOM 670 C CA . LEU A 1 87 ? 11.037 7.219 -1.602 1.00 81.50 87 LEU A CA 1
ATOM 671 C C . LEU A 1 87 ? 11.818 7.886 -0.472 1.00 81.50 87 LEU A C 1
ATOM 673 O O . LEU A 1 87 ? 12.997 8.237 -0.719 1.00 81.50 87 LEU A O 1
#

pLDDT: mean 89.65, std 12.21, range [57.44, 98.56]